Protein AF-A0A1F6KVS3-F1 (afdb_monomer_lite)

Sequence (146 aa):
MSRTKFYGKIRRLAFQKLPSGKRDKINLLPFFILDKHISNVYTLGMNTAVIITKTEPQVKVRAQRVAKDLGLSLSSLINAWLRQLIKTKTVIFSAADEEPTQYLLDALRESGEDIKAGRVVSFDTADDTISYIDEIIEGEQNAKKN

pLDDT: mean 79.64, std 16.7, range [45.78, 97.38]

Structure (mmCIF, N/CA/C/O backbone):
data_AF-A0A1F6KVS3-F1
#
_entry.id   AF-A0A1F6KVS3-F1
#
loop_
_atom_site.group_PDB
_atom_site.id
_atom_site.type_symbol
_atom_site.label_atom_id
_atom_site.label_alt_id
_atom_site.label_comp_id
_atom_site.label_asym_id
_atom_site.label_entity_id
_atom_site.label_seq_id
_atom_site.pdbx_PDB_ins_code
_atom_site.Cartn_x
_atom_site.Cartn_y
_atom_site.Cartn_z
_atom_site.occupancy
_atom_site.B_iso_or_equiv
_atom_site.auth_seq_id
_atom_site.auth_comp_id
_atom_site.auth_asym_id
_atom_site.auth_atom_id
_atom_site.pdbx_PDB_model_num
ATOM 1 N N . MET A 1 1 ? 25.858 1.173 -21.198 1.00 47.91 1 MET A N 1
ATOM 2 C CA . MET A 1 1 ? 26.286 2.249 -22.125 1.00 47.91 1 MET A CA 1
ATOM 3 C C . MET A 1 1 ? 25.599 3.540 -21.686 1.00 47.91 1 MET A C 1
ATOM 5 O O . MET A 1 1 ? 24.379 3.553 -21.647 1.00 47.91 1 MET A O 1
ATOM 9 N N . SER A 1 2 ? 26.342 4.568 -21.252 1.00 45.78 2 SER A N 1
ATOM 10 C CA . SER A 1 2 ? 25.746 5.845 -20.802 1.00 45.78 2 SER A CA 1
ATOM 11 C C . SER A 1 2 ? 24.919 6.491 -21.925 1.00 45.78 2 SER A C 1
ATOM 13 O O . SER A 1 2 ? 25.311 6.398 -23.091 1.00 45.78 2 SER A O 1
ATOM 15 N N . ARG A 1 3 ? 23.796 7.143 -21.586 1.00 47.53 3 ARG A N 1
ATOM 16 C CA . ARG A 1 3 ? 22.875 7.791 -22.543 1.00 47.53 3 ARG A CA 1
ATOM 17 C C . ARG A 1 3 ? 23.603 8.777 -23.465 1.00 47.53 3 ARG A C 1
ATOM 19 O O . ARG A 1 3 ? 23.354 8.781 -24.665 1.00 47.53 3 ARG A O 1
ATOM 26 N N . THR A 1 4 ? 24.613 9.480 -22.956 1.00 56.28 4 THR A N 1
ATOM 27 C CA . THR A 1 4 ? 25.492 10.378 -23.727 1.00 56.28 4 THR A CA 1
ATOM 28 C C . THR A 1 4 ? 26.253 9.648 -24.842 1.00 56.28 4 THR A C 1
ATOM 30 O O . THR A 1 4 ? 26.408 10.164 -25.947 1.00 56.28 4 THR A O 1
ATOM 33 N N . LYS A 1 5 ? 26.681 8.401 -24.593 1.00 54.22 5 LYS A N 1
ATOM 34 C CA . LYS A 1 5 ? 27.367 7.565 -25.595 1.00 54.22 5 LYS A CA 1
ATOM 35 C C . LYS A 1 5 ? 26.405 7.051 -26.673 1.00 54.22 5 LYS A C 1
ATOM 37 O O . LYS A 1 5 ? 26.832 6.832 -27.804 1.00 54.22 5 LYS A O 1
ATOM 42 N N . PHE A 1 6 ? 25.123 6.863 -26.345 1.00 61.16 6 PHE A N 1
ATOM 43 C CA . PHE A 1 6 ? 24.094 6.441 -27.302 1.00 61.16 6 PHE A CA 1
ATOM 44 C C . PHE A 1 6 ? 23.741 7.565 -28.283 1.00 61.16 6 PHE A C 1
ATOM 46 O O . PHE A 1 6 ? 23.834 7.363 -29.493 1.00 61.16 6 PHE A O 1
ATOM 53 N N . TYR A 1 7 ? 23.458 8.770 -27.778 1.00 60.16 7 TYR A N 1
ATOM 54 C CA . TYR A 1 7 ? 23.178 9.938 -28.622 1.00 60.16 7 TYR A CA 1
ATOM 55 C C . TYR A 1 7 ? 24.370 10.313 -29.512 1.00 60.16 7 TYR A C 1
ATOM 57 O O . TYR A 1 7 ? 24.194 10.577 -30.702 1.00 60.16 7 TYR A O 1
ATOM 65 N N . GLY A 1 8 ? 25.600 10.209 -28.992 1.00 63.25 8 GLY A N 1
ATOM 66 C CA . GLY A 1 8 ? 26.811 10.374 -29.800 1.00 63.25 8 GLY A CA 1
ATOM 67 C C . GLY A 1 8 ? 26.914 9.375 -30.961 1.00 63.25 8 GLY A C 1
ATOM 68 O O . GLY A 1 8 ? 27.320 9.750 -32.062 1.00 63.25 8 GLY A O 1
ATOM 69 N N . LYS A 1 9 ? 26.499 8.115 -30.756 1.00 70.31 9 LYS A N 1
ATOM 70 C CA . LYS A 1 9 ? 26.524 7.070 -31.795 1.00 70.31 9 LYS A CA 1
ATOM 71 C C . LYS A 1 9 ? 25.482 7.324 -32.889 1.00 70.31 9 LYS A C 1
ATOM 73 O O . LYS A 1 9 ? 25.822 7.244 -34.066 1.00 70.31 9 LYS A O 1
ATOM 78 N N . ILE A 1 10 ? 24.252 7.681 -32.516 1.00 66.38 10 ILE A N 1
ATOM 79 C CA . ILE A 1 10 ? 23.180 8.003 -33.474 1.00 66.38 10 ILE A CA 1
ATOM 80 C C . ILE A 1 10 ? 23.536 9.241 -34.304 1.00 66.38 10 ILE A C 1
ATOM 82 O O . ILE A 1 10 ? 23.405 9.220 -35.526 1.00 66.38 10 ILE A O 1
ATOM 86 N N . ARG A 1 11 ? 24.084 10.284 -33.671 1.00 62.06 11 ARG A N 1
ATOM 87 C CA . ARG A 1 11 ? 24.547 11.497 -34.360 1.00 62.06 11 ARG A CA 1
ATOM 88 C C . ARG A 1 11 ? 25.658 11.207 -35.371 1.00 62.06 11 ARG A C 1
ATOM 90 O O . ARG A 1 11 ? 25.629 11.746 -36.474 1.00 62.06 11 ARG A O 1
ATOM 97 N N . ARG A 1 12 ? 26.616 10.336 -35.030 1.00 65.94 12 ARG A N 1
ATOM 98 C CA . ARG A 1 12 ? 27.704 9.933 -35.941 1.00 65.94 12 ARG A CA 1
ATOM 99 C C . ARG A 1 12 ? 27.168 9.200 -37.174 1.00 65.94 12 ARG A C 1
ATOM 101 O O . ARG A 1 12 ? 27.609 9.478 -38.283 1.00 65.94 12 ARG A O 1
ATOM 108 N N . LEU A 1 13 ? 26.183 8.324 -36.978 1.00 73.38 13 LEU A N 1
ATOM 109 C CA . LEU A 1 13 ? 25.518 7.591 -38.058 1.00 73.38 13 LEU A CA 1
ATOM 110 C C . LEU A 1 13 ? 24.669 8.511 -38.948 1.00 73.38 13 LEU A C 1
ATOM 112 O O . LEU A 1 13 ? 24.686 8.365 -40.168 1.00 73.38 13 LEU A O 1
ATOM 116 N N . ALA A 1 14 ? 23.969 9.483 -38.359 1.00 67.19 14 ALA A N 1
ATOM 117 C CA . ALA A 1 14 ? 23.207 10.484 -39.104 1.00 67.19 14 ALA A CA 1
ATOM 118 C C . ALA A 1 14 ? 24.125 11.404 -39.930 1.00 67.19 14 ALA A C 1
ATOM 120 O O . ALA A 1 14 ? 23.820 11.697 -41.084 1.00 67.19 14 ALA A O 1
ATOM 121 N N . PHE A 1 15 ? 25.285 11.789 -39.381 1.00 66.50 15 PHE A N 1
ATOM 122 C CA . PHE A 1 15 ? 26.287 12.587 -40.094 1.00 66.50 15 PHE A CA 1
ATOM 123 C C . PHE A 1 15 ? 26.914 11.831 -41.276 1.00 66.50 15 PHE A C 1
ATOM 125 O O . PHE A 1 15 ? 27.168 12.407 -42.330 1.00 66.50 15 PHE A O 1
ATOM 132 N N . GLN A 1 16 ? 27.118 10.520 -41.124 1.00 69.81 16 GLN A N 1
ATOM 133 C CA . GLN A 1 16 ? 27.699 9.662 -42.158 1.00 69.81 16 GLN A CA 1
ATOM 134 C C . GLN A 1 16 ? 26.746 9.393 -43.336 1.00 69.81 16 GLN A C 1
ATOM 136 O O . GLN A 1 16 ? 27.212 9.129 -44.440 1.00 69.81 16 GLN A O 1
ATOM 141 N N . LYS A 1 17 ? 25.426 9.485 -43.120 1.00 71.19 17 LYS A N 1
ATOM 142 C CA . LYS A 1 17 ? 24.398 9.320 -44.164 1.00 71.19 17 LYS A CA 1
ATOM 143 C C . LYS A 1 17 ? 24.124 10.586 -44.991 1.00 71.19 17 LYS A C 1
ATOM 145 O O . LYS A 1 17 ? 23.307 10.534 -45.906 1.00 71.19 17 LYS A O 1
ATOM 150 N N . LEU A 1 18 ? 24.768 11.717 -44.692 1.00 65.69 18 LEU A N 1
ATOM 151 C CA . LEU A 1 18 ? 24.593 12.959 -45.453 1.00 65.69 18 LEU A CA 1
ATOM 152 C C . LEU A 1 18 ? 25.449 12.960 -46.737 1.00 65.69 18 LEU A C 1
ATOM 154 O O . LEU A 1 18 ? 26.609 12.545 -46.696 1.00 65.69 18 LEU A O 1
ATOM 158 N N . PRO A 1 19 ? 24.914 13.456 -47.872 1.00 64.94 19 PRO A N 1
ATOM 159 C CA . PRO A 1 19 ? 25.641 13.515 -49.137 1.00 64.94 19 PRO A CA 1
ATOM 160 C C . PRO A 1 19 ? 26.884 14.408 -49.035 1.00 64.94 19 PRO A C 1
ATOM 162 O O . PRO A 1 19 ? 26.881 15.438 -48.353 1.00 64.94 19 PRO A O 1
ATOM 165 N N . SER A 1 20 ? 27.944 14.011 -49.743 1.00 59.12 20 SER A N 1
ATOM 166 C CA . SER A 1 20 ? 29.331 14.455 -49.556 1.00 59.12 20 SER A CA 1
ATOM 167 C C . SER A 1 20 ? 29.497 15.970 -49.466 1.00 59.12 20 SER A C 1
ATOM 169 O O . SER A 1 20 ? 30.169 16.426 -48.551 1.00 59.12 20 SER A O 1
ATOM 171 N N . GLY A 1 21 ? 28.841 16.722 -50.359 1.00 62.31 21 GLY A N 1
ATOM 172 C CA . GLY A 1 21 ? 28.974 18.181 -50.491 1.00 62.31 21 GLY A CA 1
ATOM 173 C C . GLY A 1 21 ? 28.147 19.026 -49.513 1.00 62.31 21 GLY A C 1
ATOM 174 O O . GLY A 1 21 ? 28.185 20.253 -49.584 1.00 62.31 21 GLY A O 1
ATOM 175 N N . LYS A 1 22 ? 27.375 18.400 -48.612 1.00 60.12 22 LYS A N 1
ATOM 176 C CA . LYS A 1 22 ? 26.676 19.089 -47.510 1.00 60.12 22 LYS A CA 1
ATOM 177 C C . LYS A 1 22 ? 27.369 18.905 -46.158 1.00 60.12 22 LYS A C 1
ATOM 179 O O . LYS A 1 22 ? 27.020 19.615 -45.223 1.00 60.12 22 LYS A O 1
ATOM 184 N N . ARG A 1 23 ? 28.343 17.995 -46.035 1.00 56.59 23 ARG A N 1
ATOM 185 C CA . ARG A 1 23 ? 29.025 17.698 -44.758 1.00 56.59 23 ARG A CA 1
ATOM 186 C C . ARG A 1 23 ? 29.870 18.870 -44.253 1.00 56.59 23 ARG A C 1
ATOM 188 O O . ARG A 1 23 ? 29.971 19.070 -43.048 1.00 56.59 23 ARG A O 1
ATOM 195 N N . ASP A 1 24 ? 30.386 19.670 -45.177 1.00 59.03 24 ASP A N 1
ATOM 196 C CA . ASP A 1 24 ? 31.378 20.719 -44.915 1.00 59.03 24 ASP A CA 1
ATOM 197 C C . ASP A 1 24 ? 30.718 22.075 -44.599 1.00 59.03 24 ASP A C 1
ATOM 199 O O . ASP A 1 24 ? 31.353 22.980 -44.068 1.00 59.03 24 ASP A O 1
ATOM 203 N N . LYS A 1 25 ? 29.419 22.214 -44.910 1.00 57.34 25 LYS A N 1
ATOM 204 C CA . LYS A 1 25 ? 28.637 23.456 -44.762 1.00 57.34 25 LYS A CA 1
ATOM 205 C C . LYS A 1 25 ? 27.712 23.463 -43.541 1.00 57.34 25 LYS A C 1
ATOM 207 O O . LYS A 1 25 ? 27.017 24.449 -43.304 1.00 57.34 25 LYS A O 1
ATOM 212 N N . ILE A 1 26 ? 27.662 22.373 -42.773 1.00 61.34 26 ILE A N 1
ATOM 213 C CA . ILE A 1 26 ? 26.790 22.259 -41.597 1.00 61.34 26 ILE A CA 1
ATOM 214 C C . ILE A 1 26 ? 27.578 22.676 -40.358 1.00 61.34 26 ILE A C 1
ATOM 216 O O . ILE A 1 26 ? 28.413 21.931 -39.848 1.00 61.34 26 ILE A O 1
ATOM 220 N N . ASN A 1 27 ? 27.272 23.865 -39.841 1.00 58.44 27 ASN A N 1
ATOM 221 C CA . ASN A 1 27 ? 27.783 24.310 -38.552 1.00 58.44 27 ASN A CA 1
ATOM 222 C C . ASN A 1 27 ? 27.131 23.446 -37.451 1.00 58.44 27 ASN A C 1
ATOM 224 O O . ASN A 1 27 ? 25.950 23.591 -37.148 1.00 58.44 27 ASN A O 1
ATOM 228 N N . LEU A 1 28 ? 27.880 22.491 -36.887 1.00 57.09 28 LEU A N 1
ATOM 229 C CA . LEU A 1 28 ? 27.396 21.536 -35.869 1.00 57.09 28 LEU A CA 1
ATOM 230 C C . LEU A 1 28 ? 27.269 22.155 -34.463 1.00 57.09 28 LEU A C 1
ATOM 232 O O . LEU A 1 28 ? 26.693 21.540 -33.563 1.00 57.09 28 LEU A O 1
ATOM 236 N N . LEU A 1 29 ? 27.817 23.358 -34.276 1.00 51.47 29 LEU A N 1
ATOM 237 C CA . LEU A 1 29 ? 27.810 24.128 -33.030 1.00 51.47 29 LEU A CA 1
ATOM 238 C C . LEU A 1 29 ? 26.400 24.451 -32.503 1.00 51.47 29 LEU A C 1
ATOM 240 O O . LEU A 1 29 ? 26.147 24.137 -31.341 1.00 51.47 29 LEU A O 1
ATOM 244 N N . PRO A 1 30 ? 25.451 24.990 -33.299 1.00 54.97 30 PRO A N 1
ATOM 245 C CA . PRO A 1 30 ? 24.087 25.240 -32.828 1.00 54.97 30 PRO A CA 1
ATOM 246 C C . PRO A 1 30 ? 23.393 23.974 -32.320 1.00 54.97 30 PRO A C 1
ATOM 248 O O . PRO A 1 30 ? 22.730 24.024 -31.292 1.00 54.97 30 PRO A O 1
ATOM 251 N N . PHE A 1 31 ? 23.610 22.818 -32.957 1.00 53.38 31 PHE A N 1
ATOM 252 C CA . PHE A 1 31 ? 23.030 21.547 -32.505 1.00 53.38 31 PHE A CA 1
ATOM 253 C C . PHE A 1 31 ? 23.620 21.084 -31.162 1.00 53.38 31 PHE A C 1
ATOM 255 O O . PHE A 1 31 ? 22.913 20.530 -30.327 1.00 53.38 31 PHE A O 1
ATOM 262 N N . PHE A 1 32 ? 24.912 21.339 -30.933 1.00 54.50 32 PHE A N 1
ATOM 263 C CA . PHE A 1 32 ? 25.594 21.031 -29.674 1.00 54.50 32 PHE A CA 1
ATOM 264 C C . PHE A 1 32 ? 25.153 21.953 -28.527 1.00 54.50 32 PHE A C 1
ATOM 266 O O . PHE A 1 32 ? 24.978 21.498 -27.399 1.00 54.50 32 PHE A O 1
ATOM 273 N N . ILE A 1 33 ? 24.947 23.239 -28.821 1.00 56.31 33 ILE A N 1
ATOM 274 C CA . ILE A 1 33 ? 24.473 24.237 -27.855 1.00 56.31 33 ILE A CA 1
ATOM 275 C C . ILE A 1 33 ? 23.018 23.949 -27.468 1.00 56.31 33 ILE A C 1
ATOM 277 O O . ILE A 1 33 ? 22.695 23.979 -26.281 1.00 56.31 33 ILE A O 1
ATOM 281 N N . LEU A 1 34 ? 22.166 23.594 -28.438 1.00 55.66 34 LEU A N 1
ATOM 282 C CA . LEU A 1 34 ? 20.768 23.242 -28.185 1.00 55.66 34 LEU A CA 1
ATOM 283 C C . LEU A 1 34 ? 20.649 21.972 -27.330 1.00 55.66 34 LEU A C 1
ATOM 285 O O . LEU A 1 34 ? 19.927 21.977 -26.340 1.00 55.66 34 LEU A O 1
ATOM 289 N N . ASP A 1 35 ? 21.408 20.917 -27.648 1.00 56.50 35 ASP A N 1
ATOM 290 C CA . ASP A 1 35 ? 21.417 19.656 -26.886 1.00 56.50 35 ASP A CA 1
ATOM 291 C C . ASP A 1 35 ? 21.875 19.873 -25.432 1.00 56.50 35 ASP A C 1
ATOM 293 O O . ASP A 1 35 ? 21.277 19.353 -24.486 1.00 56.50 35 ASP A O 1
ATOM 297 N N . LYS A 1 36 ? 22.889 20.727 -25.233 1.00 59.19 36 LYS A N 1
ATOM 298 C CA . LYS A 1 36 ? 23.397 21.072 -23.902 1.00 59.19 36 LYS A CA 1
ATOM 299 C C . LYS A 1 36 ? 22.400 21.920 -23.110 1.00 59.19 36 LYS A C 1
ATOM 301 O O . LYS A 1 36 ? 22.180 21.623 -21.941 1.00 59.19 36 LYS A O 1
ATOM 306 N N . HIS A 1 37 ? 21.775 22.928 -23.723 1.00 57.75 37 HIS A N 1
ATOM 307 C CA . HIS A 1 37 ? 20.755 23.752 -23.065 1.00 57.75 37 HIS A CA 1
ATOM 308 C C . HIS A 1 37 ? 19.511 22.948 -22.699 1.00 57.75 37 HIS A C 1
ATOM 310 O O . HIS A 1 37 ? 19.036 23.061 -21.572 1.00 57.75 37 HIS A O 1
ATOM 316 N N . ILE A 1 38 ? 19.025 22.095 -23.604 1.00 60.94 38 ILE A N 1
ATOM 317 C CA . ILE A 1 38 ? 17.904 21.195 -23.325 1.00 60.94 38 ILE A CA 1
ATOM 318 C C . ILE A 1 38 ? 18.283 20.274 -22.160 1.00 60.94 38 ILE A C 1
ATOM 320 O O . ILE A 1 38 ? 17.586 20.249 -21.154 1.00 60.94 38 ILE A O 1
ATOM 324 N N . SER A 1 39 ? 19.431 19.592 -22.200 1.00 59.22 39 SER A N 1
ATOM 325 C CA . SER A 1 39 ? 19.831 18.734 -21.078 1.00 59.22 39 SER A CA 1
ATOM 326 C C . SER A 1 39 ? 19.919 19.505 -19.756 1.00 59.22 39 SER A C 1
ATOM 328 O O . SER A 1 39 ? 19.459 18.989 -18.742 1.00 59.22 39 SER A O 1
ATOM 330 N N . ASN A 1 40 ? 20.472 20.722 -19.750 1.00 58.81 40 ASN A N 1
ATOM 331 C CA . ASN A 1 40 ? 20.669 21.516 -18.533 1.00 58.81 40 ASN A CA 1
ATOM 332 C C . ASN A 1 40 ? 19.339 21.996 -17.928 1.00 58.81 40 ASN A C 1
ATOM 334 O O . ASN A 1 40 ? 19.135 21.873 -16.726 1.00 58.81 40 ASN A O 1
ATOM 338 N N . VAL A 1 41 ? 18.406 22.478 -18.757 1.00 60.06 41 VAL A N 1
ATOM 339 C CA . VAL A 1 41 ? 17.077 22.933 -18.309 1.00 60.06 41 VAL A CA 1
ATOM 340 C C . VAL A 1 41 ? 16.272 21.775 -17.713 1.00 60.06 41 VAL A C 1
ATOM 342 O O . VAL A 1 41 ? 15.667 21.923 -16.655 1.00 60.06 41 VAL A O 1
ATOM 345 N N . TYR A 1 42 ? 16.323 20.595 -18.336 1.00 56.75 42 TYR A N 1
ATOM 346 C CA . TYR A 1 42 ? 15.593 19.420 -17.852 1.00 56.75 42 TYR A CA 1
ATOM 347 C C . TYR A 1 42 ? 16.242 18.740 -16.633 1.00 56.75 42 TYR A C 1
ATOM 349 O O . TYR A 1 42 ? 15.552 18.028 -15.909 1.00 56.75 42 TYR A O 1
ATOM 357 N N . THR A 1 43 ? 17.545 18.932 -16.384 1.00 52.19 43 THR A N 1
ATOM 358 C CA . THR A 1 43 ? 18.247 18.290 -15.250 1.00 52.19 43 THR A CA 1
ATOM 359 C C . THR A 1 43 ? 18.449 19.191 -14.035 1.00 52.19 43 THR A C 1
ATOM 361 O O . THR A 1 43 ? 18.535 18.666 -12.931 1.00 52.19 43 THR A O 1
ATOM 364 N N . LEU A 1 44 ? 18.482 20.518 -14.192 1.00 56.88 44 LEU A N 1
ATOM 365 C CA . LEU A 1 44 ? 18.672 21.446 -13.068 1.00 56.88 44 LEU A CA 1
ATOM 366 C C . LEU A 1 44 ? 17.357 21.907 -12.414 1.00 56.88 44 LEU A C 1
ATOM 368 O O . LEU A 1 44 ? 17.380 22.333 -11.265 1.00 56.88 44 LEU A O 1
ATOM 372 N N . GLY A 1 45 ? 16.214 21.814 -13.107 1.00 54.94 45 GLY A N 1
ATOM 373 C CA . GLY A 1 45 ? 14.911 22.274 -12.594 1.00 54.94 45 GLY A CA 1
ATOM 374 C C . GLY A 1 45 ? 14.055 21.214 -11.887 1.00 54.94 45 GLY A C 1
ATOM 375 O O . GLY A 1 45 ? 13.023 21.548 -11.311 1.00 54.94 45 GLY A O 1
ATOM 376 N N . MET A 1 46 ? 14.445 19.937 -11.926 1.00 55.34 46 MET A N 1
ATOM 377 C CA . MET A 1 46 ? 13.649 18.825 -11.397 1.00 55.34 46 MET A CA 1
ATOM 378 C C . MET A 1 46 ? 14.390 18.117 -10.258 1.00 55.34 46 MET A C 1
ATOM 380 O O . MET A 1 46 ? 15.364 17.405 -10.494 1.00 55.34 46 MET A O 1
ATOM 384 N N . ASN A 1 47 ? 13.900 18.265 -9.021 1.00 71.69 47 ASN A N 1
ATOM 385 C CA . ASN A 1 47 ? 14.370 17.481 -7.873 1.00 71.69 47 ASN A CA 1
ATOM 386 C C . ASN A 1 47 ? 13.855 16.037 -7.987 1.00 71.69 47 ASN A C 1
ATOM 388 O O . ASN A 1 47 ? 12.855 15.654 -7.378 1.00 71.69 47 ASN A O 1
ATOM 392 N N . THR A 1 48 ? 14.496 15.254 -8.852 1.00 75.50 48 THR A N 1
ATOM 393 C CA . THR A 1 48 ? 14.127 13.865 -9.125 1.00 75.50 48 THR A CA 1
ATOM 394 C C . THR A 1 48 ? 15.255 12.914 -8.787 1.00 75.50 48 THR A C 1
ATOM 396 O O . THR A 1 48 ? 16.386 13.094 -9.232 1.00 75.50 48 THR A O 1
ATOM 399 N N . ALA A 1 49 ? 14.914 11.850 -8.067 1.00 83.50 49 ALA A N 1
ATOM 400 C CA . ALA A 1 49 ? 15.780 10.702 -7.849 1.00 83.50 49 ALA A CA 1
ATOM 401 C C . ALA A 1 49 ? 15.373 9.548 -8.779 1.00 83.50 49 ALA A C 1
ATOM 403 O O . ALA A 1 49 ? 14.201 9.394 -9.127 1.00 83.50 49 ALA A O 1
ATOM 404 N N . VAL A 1 50 ? 16.345 8.727 -9.184 1.00 87.50 50 VAL A N 1
ATOM 405 C CA . VAL A 1 50 ? 16.116 7.556 -10.044 1.00 87.50 50 VAL A CA 1
ATOM 406 C C . VAL A 1 50 ? 16.200 6.284 -9.208 1.00 87.50 50 VAL A C 1
ATOM 408 O O . VAL A 1 50 ? 17.209 6.040 -8.553 1.00 87.50 50 VAL A O 1
ATOM 411 N N . ILE A 1 51 ? 15.167 5.443 -9.291 1.00 89.75 51 ILE A N 1
ATOM 412 C CA . ILE A 1 51 ? 15.133 4.118 -8.661 1.00 89.75 51 ILE A CA 1
ATOM 413 C C . ILE A 1 51 ? 15.378 3.055 -9.737 1.00 89.75 51 ILE A C 1
ATOM 415 O O . ILE A 1 51 ? 14.649 2.981 -10.728 1.00 89.75 51 ILE A O 1
ATOM 419 N N . ILE A 1 52 ? 16.416 2.235 -9.547 1.00 91.50 52 ILE A N 1
ATOM 420 C CA . ILE A 1 52 ? 16.743 1.097 -10.414 1.00 91.50 52 ILE A CA 1
ATOM 421 C C . ILE A 1 52 ? 16.612 -0.180 -9.592 1.00 91.50 52 ILE A C 1
ATOM 423 O O . ILE A 1 52 ? 17.423 -0.435 -8.707 1.00 91.50 52 ILE A O 1
ATOM 427 N N . THR A 1 53 ? 15.632 -1.009 -9.940 1.00 91.56 53 THR A N 1
ATOM 428 C CA . THR A 1 53 ? 15.379 -2.282 -9.256 1.00 91.56 53 THR A CA 1
ATOM 429 C C . THR A 1 53 ? 15.552 -3.438 -10.231 1.00 91.56 53 THR A C 1
ATOM 431 O O . THR A 1 53 ? 15.000 -3.423 -11.335 1.00 91.56 53 THR A O 1
ATOM 434 N N . LYS A 1 54 ? 16.331 -4.447 -9.831 1.00 94.62 54 LYS A N 1
ATOM 435 C CA . LYS A 1 54 ? 16.436 -5.716 -10.557 1.00 94.62 54 LYS A CA 1
ATOM 436 C C . LYS A 1 54 ? 15.275 -6.619 -10.143 1.00 94.62 54 LYS A C 1
AT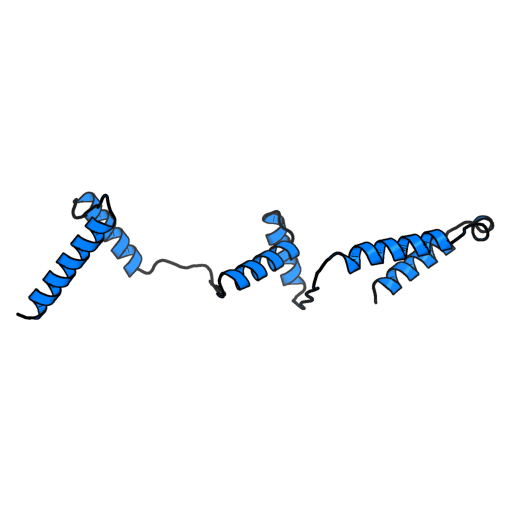OM 438 O O . LYS A 1 54 ? 14.966 -6.723 -8.965 1.00 94.62 54 LYS A O 1
ATOM 443 N N . THR A 1 55 ? 14.639 -7.253 -11.117 1.00 93.38 55 THR A N 1
ATOM 444 C CA . THR A 1 55 ? 13.550 -8.215 -10.918 1.00 93.38 55 THR A CA 1
ATOM 445 C C . THR A 1 55 ? 13.545 -9.190 -12.091 1.00 93.38 55 THR A C 1
ATOM 447 O O . THR A 1 55 ? 14.238 -8.969 -13.092 1.00 93.38 55 THR A O 1
ATOM 450 N N . GLU A 1 56 ? 12.768 -10.257 -11.986 1.00 97.38 56 GLU A N 1
ATOM 451 C CA . GLU A 1 56 ? 12.603 -11.212 -13.070 1.00 97.38 56 GLU A CA 1
ATOM 452 C C . GLU A 1 56 ? 11.899 -10.571 -14.280 1.00 97.38 56 GLU A C 1
ATOM 454 O O . GLU A 1 56 ? 10.925 -9.823 -14.117 1.00 97.38 56 GLU A O 1
ATOM 459 N N . PRO A 1 57 ? 12.327 -10.877 -15.520 1.00 96.00 57 PRO A N 1
ATOM 460 C CA . PRO A 1 57 ? 11.707 -10.315 -16.720 1.00 96.00 57 PRO A CA 1
ATOM 461 C C . PRO A 1 57 ? 10.202 -10.593 -16.808 1.00 96.00 57 PRO A C 1
ATOM 463 O O . PRO A 1 57 ? 9.430 -9.710 -17.180 1.00 96.00 57 PRO A O 1
ATOM 466 N N . GLN A 1 58 ? 9.782 -11.801 -16.423 1.00 95.94 58 GLN A N 1
ATOM 467 C CA . GLN A 1 58 ? 8.381 -12.225 -16.459 1.00 95.94 58 GLN A CA 1
ATOM 468 C C . GLN A 1 58 ? 7.524 -11.429 -15.468 1.00 95.94 58 GLN A C 1
ATOM 470 O O . GLN A 1 58 ? 6.449 -10.953 -15.834 1.00 95.94 58 GLN A O 1
ATOM 475 N N . VAL A 1 59 ? 8.023 -11.212 -14.247 1.00 95.56 59 VAL A N 1
ATOM 476 C CA . VAL A 1 59 ? 7.347 -10.407 -13.217 1.00 95.56 59 VAL A CA 1
ATOM 477 C C . VAL A 1 59 ? 7.146 -8.976 -13.704 1.00 95.56 59 VAL A C 1
ATOM 479 O O . VAL A 1 59 ? 6.037 -8.449 -13.633 1.00 95.56 59 VAL A O 1
ATOM 482 N N . LYS A 1 60 ? 8.183 -8.366 -14.293 1.00 94.75 60 LYS A N 1
ATOM 483 C CA . LYS A 1 60 ? 8.090 -7.012 -14.852 1.00 94.75 60 LYS A CA 1
ATOM 484 C C . LYS A 1 60 ? 7.013 -6.908 -15.931 1.00 94.75 60 LYS A C 1
ATOM 486 O O . LYS A 1 60 ? 6.206 -5.983 -15.891 1.00 94.75 60 LYS A O 1
ATOM 491 N N . VAL A 1 61 ? 6.996 -7.837 -16.888 1.00 96.44 61 VAL A N 1
ATOM 492 C CA . VAL A 1 61 ? 6.021 -7.824 -17.991 1.00 96.44 61 VAL A CA 1
ATOM 493 C C . VAL A 1 61 ? 4.596 -7.977 -17.459 1.00 96.44 61 VAL A C 1
ATOM 495 O O . VAL A 1 61 ? 3.704 -7.241 -17.881 1.00 96.44 61 VAL A O 1
ATOM 498 N N . ARG A 1 62 ? 4.379 -8.887 -16.501 1.00 96.00 62 ARG A N 1
ATOM 499 C CA . ARG A 1 62 ? 3.066 -9.085 -15.871 1.00 96.00 62 ARG A CA 1
ATOM 500 C C . ARG A 1 62 ? 2.616 -7.843 -15.104 1.00 96.00 62 ARG A C 1
ATOM 502 O O . ARG A 1 62 ? 1.517 -7.359 -15.347 1.00 96.00 62 ARG A O 1
ATOM 509 N N . ALA A 1 63 ? 3.481 -7.271 -14.269 1.00 94.12 63 ALA A N 1
ATOM 510 C CA . ALA A 1 63 ? 3.182 -6.046 -13.528 1.00 94.12 63 ALA A CA 1
ATOM 511 C C . ALA A 1 63 ? 2.871 -4.857 -14.456 1.00 94.12 63 ALA A C 1
ATOM 513 O O . ALA A 1 63 ? 1.970 -4.071 -14.178 1.00 94.12 63 ALA A O 1
ATOM 514 N N . GLN A 1 64 ? 3.577 -4.732 -15.586 1.00 95.62 64 GLN A N 1
ATOM 515 C CA . GLN A 1 64 ? 3.280 -3.709 -16.592 1.00 95.62 64 GLN A CA 1
ATOM 516 C C . GLN A 1 64 ? 1.910 -3.899 -17.245 1.00 95.62 64 GLN A C 1
ATOM 518 O O . GLN A 1 64 ? 1.243 -2.903 -17.516 1.00 95.62 64 GLN A O 1
ATOM 523 N N . ARG A 1 65 ? 1.497 -5.146 -17.503 1.00 96.31 65 ARG A N 1
ATOM 524 C CA . ARG A 1 65 ? 0.168 -5.442 -18.051 1.00 96.31 65 ARG A CA 1
ATOM 525 C C . ARG A 1 65 ? -0.923 -5.038 -17.064 1.00 96.31 65 ARG A C 1
ATOM 527 O O . ARG A 1 65 ? -1.757 -4.227 -17.429 1.00 96.31 65 ARG A O 1
ATOM 534 N N . VAL A 1 66 ? -0.822 -5.483 -15.810 1.00 95.00 66 VAL A N 1
ATOM 535 C CA . VAL A 1 66 ? -1.780 -5.121 -14.751 1.00 95.00 66 VAL A CA 1
ATOM 536 C C . VAL A 1 66 ? -1.884 -3.604 -14.593 1.00 95.00 66 VAL A C 1
ATOM 538 O O . VAL A 1 66 ? -2.980 -3.059 -14.586 1.00 95.00 66 VAL A O 1
ATOM 541 N N . ALA A 1 67 ? -0.753 -2.892 -14.533 1.00 93.75 67 ALA A N 1
ATOM 542 C CA . ALA A 1 67 ? -0.775 -1.432 -14.451 1.00 93.75 67 ALA A CA 1
ATOM 543 C C . ALA A 1 67 ? -1.488 -0.796 -15.659 1.00 93.75 67 ALA A C 1
ATOM 545 O O . ALA A 1 67 ? -2.277 0.130 -15.482 1.00 93.75 67 ALA A O 1
ATOM 546 N N . LYS A 1 68 ? -1.250 -1.314 -16.872 1.00 95.50 68 LYS A N 1
ATOM 547 C CA . LYS A 1 68 ? -1.882 -0.823 -18.103 1.00 95.50 68 LYS A CA 1
ATOM 548 C C . LYS A 1 68 ? -3.388 -1.075 -18.122 1.00 95.50 68 LYS A C 1
ATOM 550 O O . LYS A 1 68 ? -4.121 -0.191 -18.554 1.00 95.50 68 LYS A O 1
ATOM 555 N N . ASP A 1 69 ? -3.832 -2.232 -17.645 1.00 95.00 69 A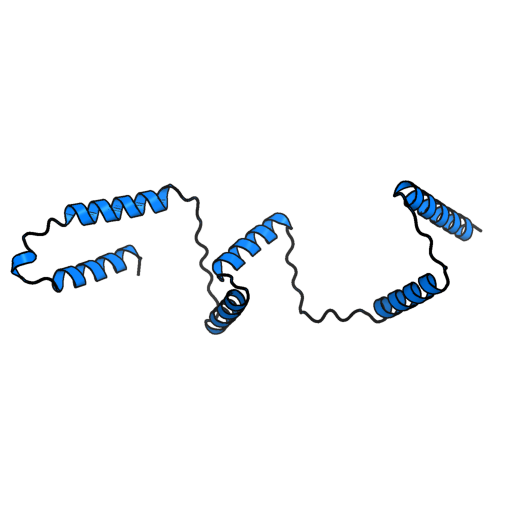SP A N 1
ATOM 556 C CA . ASP A 1 69 ? -5.255 -2.574 -17.546 1.00 95.00 69 ASP A CA 1
ATOM 557 C C . ASP A 1 69 ? -5.977 -1.627 -16.568 1.00 95.00 69 ASP A C 1
ATOM 559 O O . ASP A 1 69 ? -7.126 -1.259 -16.790 1.00 95.00 69 ASP A O 1
ATOM 563 N N . LEU A 1 70 ? -5.260 -1.131 -15.551 1.00 92.88 70 LEU A N 1
ATOM 564 C CA . LEU A 1 70 ? -5.712 -0.080 -14.630 1.00 92.88 70 LEU A CA 1
ATOM 565 C C . LEU A 1 70 ? -5.552 1.353 -15.183 1.00 92.88 70 LEU A C 1
ATOM 567 O O . LEU A 1 70 ? -5.802 2.319 -14.466 1.00 92.88 70 LEU A O 1
ATOM 571 N N . GLY A 1 71 ? -5.095 1.525 -16.428 1.00 94.88 71 GLY A N 1
ATOM 572 C CA . GLY A 1 71 ? -4.870 2.839 -17.043 1.00 94.88 71 GLY A CA 1
ATOM 573 C C . GLY A 1 71 ? -3.653 3.602 -16.502 1.00 94.88 71 GLY A C 1
ATOM 574 O O . GLY A 1 71 ? -3.525 4.807 -16.722 1.00 94.88 71 GLY A O 1
ATOM 575 N N . LEU A 1 72 ? -2.740 2.925 -15.800 1.00 94.62 72 LEU A N 1
ATOM 576 C CA . LEU A 1 72 ? -1.581 3.522 -15.137 1.00 94.62 72 LEU A CA 1
ATOM 577 C C . LEU A 1 72 ? -0.256 3.026 -15.729 1.00 94.62 72 LEU A C 1
ATOM 579 O O . LEU A 1 72 ? -0.124 1.918 -16.246 1.00 94.62 72 LEU A O 1
ATOM 583 N N . SER A 1 73 ? 0.789 3.846 -15.605 1.00 95.38 73 SER A N 1
ATOM 584 C CA . SER A 1 73 ? 2.154 3.375 -15.853 1.00 95.38 73 SER A CA 1
ATOM 585 C C . SER A 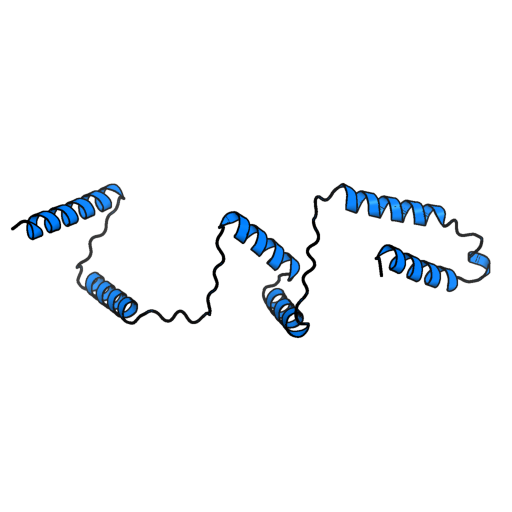1 73 ? 2.697 2.653 -14.616 1.00 95.38 73 SER A C 1
ATOM 587 O O . SER A 1 73 ? 2.430 3.064 -13.484 1.00 95.38 73 SER A O 1
ATOM 589 N N . LEU A 1 74 ? 3.528 1.623 -14.813 1.00 93.50 74 LEU A N 1
ATOM 590 C CA . LEU A 1 74 ? 4.180 0.924 -13.698 1.00 93.50 74 LEU A CA 1
ATOM 591 C C . LEU A 1 74 ? 4.999 1.889 -12.817 1.00 93.50 74 LEU A C 1
ATOM 593 O O . LEU A 1 74 ? 5.008 1.766 -11.597 1.00 93.50 74 LEU A O 1
ATOM 597 N N . SER A 1 75 ? 5.653 2.886 -13.418 1.00 93.12 75 SER A N 1
ATOM 598 C CA . SER A 1 75 ? 6.409 3.904 -12.679 1.00 93.12 75 SER A CA 1
ATOM 599 C C . SER A 1 75 ? 5.509 4.803 -11.831 1.00 93.12 75 SER A C 1
ATOM 601 O O . SER A 1 75 ? 5.871 5.132 -10.703 1.00 93.12 75 SER A O 1
ATOM 603 N N . SER A 1 76 ? 4.332 5.176 -12.341 1.00 93.50 76 SER A N 1
ATOM 604 C CA . SER A 1 76 ? 3.343 5.948 -11.579 1.00 93.50 76 SER A CA 1
ATOM 605 C C . SER A 1 76 ? 2.859 5.160 -10.366 1.00 93.50 76 SER A C 1
ATOM 607 O O . SER A 1 76 ? 2.774 5.724 -9.279 1.00 93.50 76 SER A O 1
ATOM 609 N N . LEU A 1 77 ? 2.617 3.857 -10.535 1.00 93.56 77 LEU A N 1
ATOM 610 C CA . LEU A 1 77 ? 2.180 2.977 -9.455 1.00 93.56 77 LEU A CA 1
ATOM 611 C C . LEU A 1 77 ? 3.246 2.842 -8.358 1.00 93.56 77 LEU A C 1
ATOM 613 O O . LEU A 1 77 ? 2.934 2.996 -7.182 1.00 93.56 77 LEU A O 1
ATOM 617 N N . ILE A 1 78 ? 4.514 2.646 -8.734 1.00 93.50 78 ILE A N 1
ATOM 618 C CA . ILE A 1 78 ? 5.635 2.600 -7.779 1.00 93.50 78 ILE A CA 1
ATOM 619 C C . ILE A 1 78 ? 5.740 3.924 -7.009 1.00 93.50 78 ILE A C 1
ATOM 621 O O . ILE A 1 78 ? 5.859 3.923 -5.787 1.00 93.50 78 ILE A O 1
ATOM 625 N N . ASN A 1 79 ? 5.641 5.064 -7.698 1.00 93.25 79 ASN A N 1
ATOM 626 C CA . ASN A 1 79 ? 5.689 6.376 -7.051 1.00 93.25 79 ASN A CA 1
ATOM 627 C C . ASN A 1 79 ? 4.504 6.614 -6.104 1.00 93.25 79 ASN A C 1
ATOM 629 O O . ASN A 1 79 ? 4.685 7.185 -5.029 1.00 93.25 79 ASN A O 1
ATOM 633 N N . ALA A 1 80 ? 3.299 6.190 -6.488 1.00 93.12 80 ALA A N 1
ATOM 634 C CA . ALA A 1 80 ? 2.121 6.257 -5.630 1.00 93.12 80 ALA A CA 1
ATOM 635 C C . ALA A 1 80 ? 2.298 5.384 -4.381 1.00 93.12 80 ALA A C 1
ATOM 637 O O . ALA A 1 80 ? 2.049 5.851 -3.272 1.00 93.12 80 ALA A O 1
ATOM 638 N N . TRP A 1 81 ? 2.817 4.165 -4.546 1.00 92.62 81 TRP A N 1
ATOM 639 C CA . TRP A 1 81 ? 3.095 3.263 -3.432 1.00 92.62 81 TRP A CA 1
ATOM 640 C C . TRP A 1 81 ? 4.127 3.842 -2.457 1.00 92.62 81 TRP A C 1
ATOM 642 O O . TRP A 1 81 ? 3.904 3.811 -1.253 1.00 92.62 81 TRP A O 1
ATOM 652 N N . LEU A 1 82 ? 5.202 4.468 -2.948 1.00 93.88 82 LEU A N 1
ATOM 653 C CA . LEU A 1 82 ? 6.181 5.146 -2.086 1.00 93.88 82 LEU A CA 1
ATOM 654 C C . LEU A 1 82 ? 5.550 6.285 -1.272 1.00 93.88 82 LEU A C 1
ATOM 656 O O . LEU A 1 82 ? 5.841 6.436 -0.088 1.00 93.88 82 LEU A O 1
ATOM 660 N N . ARG A 1 83 ? 4.655 7.074 -1.879 1.00 93.88 83 ARG A N 1
ATOM 661 C CA . ARG A 1 83 ? 3.919 8.133 -1.164 1.00 93.88 83 ARG A CA 1
ATOM 662 C C . ARG A 1 83 ? 2.984 7.551 -0.111 1.00 93.88 83 ARG A C 1
ATOM 664 O O . ARG A 1 83 ? 2.922 8.078 0.997 1.00 93.88 83 ARG A O 1
ATOM 671 N N . GLN A 1 84 ? 2.293 6.465 -0.445 1.00 93.75 84 GLN A N 1
ATOM 672 C CA . GLN A 1 84 ? 1.413 5.766 0.484 1.00 93.75 84 GLN A CA 1
ATOM 673 C C . GLN A 1 84 ? 2.199 5.186 1.661 1.00 93.75 84 GLN A C 1
ATOM 675 O O . GLN A 1 84 ? 1.782 5.349 2.806 1.00 93.75 84 GLN A O 1
ATOM 680 N N . LEU A 1 85 ? 3.361 4.587 1.397 1.00 93.81 85 LEU A N 1
ATOM 681 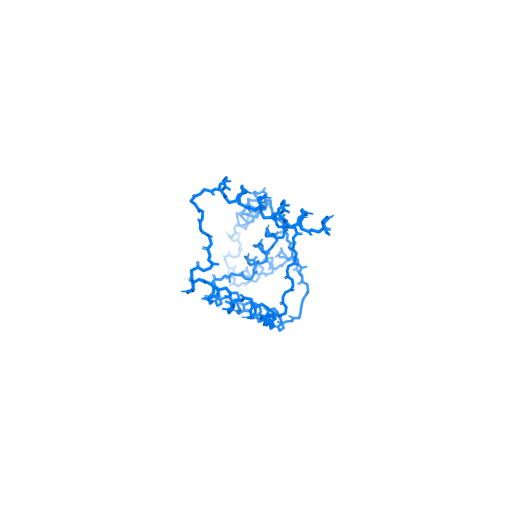C CA . LEU A 1 85 ? 4.270 4.073 2.416 1.00 93.81 85 LEU A CA 1
ATOM 682 C C . LEU A 1 85 ? 4.726 5.183 3.368 1.00 93.81 85 LEU A C 1
ATOM 684 O O . LEU A 1 85 ? 4.677 5.004 4.578 1.00 93.81 85 LEU A O 1
ATOM 688 N N . ILE A 1 86 ? 5.112 6.352 2.845 1.00 94.19 86 ILE A N 1
ATOM 689 C CA . ILE A 1 86 ? 5.509 7.504 3.673 1.00 94.19 86 ILE A CA 1
ATOM 690 C C . ILE A 1 86 ? 4.337 7.999 4.531 1.00 94.19 86 ILE A C 1
ATOM 692 O O . ILE A 1 86 ? 4.522 8.306 5.708 1.00 94.19 86 ILE A O 1
ATOM 696 N N . LYS A 1 87 ? 3.135 8.079 3.948 1.00 94.81 87 LYS A N 1
ATOM 697 C CA . LYS A 1 87 ? 1.939 8.597 4.623 1.00 94.81 87 LYS A CA 1
ATOM 698 C C . LYS A 1 87 ? 1.457 7.671 5.738 1.00 94.81 87 LYS A C 1
ATOM 700 O O . LYS A 1 87 ? 1.116 8.143 6.815 1.00 94.81 87 LYS A O 1
ATOM 705 N N . THR A 1 88 ? 1.395 6.373 5.459 1.00 94.44 88 THR A N 1
ATOM 706 C CA . THR A 1 88 ? 0.804 5.377 6.366 1.00 94.44 88 THR A CA 1
ATOM 707 C C . THR A 1 88 ? 1.824 4.747 7.301 1.00 94.44 88 THR A C 1
ATOM 709 O O . THR A 1 88 ? 1.457 4.309 8.382 1.00 94.44 88 THR A O 1
ATOM 712 N N . LYS A 1 89 ? 3.105 4.716 6.909 1.00 91.19 89 LYS A N 1
ATOM 713 C CA . LYS A 1 89 ? 4.175 3.979 7.598 1.00 91.19 89 LYS A CA 1
ATOM 714 C C . LYS A 1 89 ? 3.854 2.489 7.789 1.00 91.19 89 LYS A C 1
ATOM 716 O O . LYS A 1 89 ? 4.406 1.849 8.678 1.00 91.19 89 LYS A O 1
ATOM 721 N N . THR A 1 90 ? 2.989 1.930 6.945 1.00 83.25 90 THR A N 1
ATOM 722 C CA . THR A 1 90 ? 2.549 0.532 7.007 1.00 83.25 90 THR A CA 1
ATOM 723 C C . THR A 1 90 ? 2.790 -0.133 5.657 1.00 83.25 90 THR A C 1
ATOM 725 O O . THR A 1 90 ? 2.614 0.484 4.606 1.00 83.25 90 THR A O 1
ATOM 728 N N . VAL A 1 91 ? 3.171 -1.410 5.680 1.00 82.00 91 VAL A N 1
ATOM 729 C CA . VAL A 1 91 ? 3.149 -2.279 4.502 1.00 82.00 91 VAL A CA 1
ATOM 730 C C . VAL A 1 91 ? 2.114 -3.363 4.758 1.00 82.00 91 VAL A C 1
ATOM 732 O O . VAL A 1 91 ? 2.252 -4.130 5.706 1.00 82.00 91 VAL A O 1
ATOM 735 N N . ILE A 1 92 ? 1.070 -3.401 3.933 1.00 74.56 92 ILE A N 1
ATOM 736 C CA . ILE A 1 92 ? 0.033 -4.430 4.013 1.00 74.56 92 ILE A CA 1
ATOM 737 C C . ILE A 1 92 ? 0.426 -5.539 3.044 1.00 74.56 92 ILE A C 1
ATOM 739 O O . ILE A 1 92 ? 0.441 -5.335 1.829 1.00 74.56 92 ILE A O 1
ATOM 743 N N . PHE A 1 93 ? 0.767 -6.701 3.589 1.00 69.62 93 PHE A N 1
ATOM 744 C CA . PHE A 1 93 ? 0.885 -7.934 2.825 1.00 69.62 93 PHE A CA 1
ATOM 745 C C . PHE A 1 93 ? -0.395 -8.722 3.066 1.00 69.62 93 PHE A C 1
ATOM 747 O O . PHE A 1 93 ? -0.584 -9.259 4.150 1.00 69.62 93 PHE A O 1
ATOM 754 N N . SER A 1 94 ? -1.281 -8.754 2.075 1.00 61.84 94 SER A N 1
ATOM 755 C CA . SER A 1 94 ? -2.453 -9.625 2.102 1.00 61.84 94 SER A CA 1
ATOM 756 C C . SER A 1 94 ? -2.257 -10.689 1.026 1.00 61.84 94 SER A C 1
ATOM 758 O O . SER A 1 94 ? -2.076 -10.372 -0.153 1.00 61.84 94 SER A O 1
ATOM 760 N N . ALA A 1 95 ? -2.203 -11.952 1.443 1.00 53.00 95 ALA A N 1
ATOM 761 C CA . ALA A 1 95 ? -2.392 -13.079 0.545 1.00 53.00 95 ALA A CA 1
ATOM 762 C C . ALA A 1 95 ? -3.904 -13.173 0.341 1.00 53.00 95 ALA A C 1
ATOM 764 O O . ALA A 1 95 ? -4.586 -13.782 1.153 1.00 53.00 95 ALA A O 1
ATOM 765 N N . ALA A 1 96 ? -4.426 -12.433 -0.636 1.00 49.09 96 ALA A N 1
ATOM 766 C CA . ALA A 1 96 ? -5.859 -12.232 -0.800 1.00 49.09 96 ALA A CA 1
ATOM 767 C C . ALA A 1 96 ? -6.608 -13.563 -1.010 1.00 49.09 96 ALA A C 1
ATOM 769 O O . ALA A 1 96 ? -6.619 -14.089 -2.116 1.00 49.09 96 ALA A O 1
ATOM 770 N N . ASP A 1 97 ? -7.165 -14.059 0.095 1.00 53.66 97 ASP A N 1
ATOM 771 C CA . ASP A 1 97 ? -8.491 -14.651 0.304 1.00 53.66 97 ASP A CA 1
ATOM 772 C C . ASP A 1 97 ? -8.752 -14.527 1.819 1.00 53.66 97 ASP A C 1
ATOM 774 O O . ASP A 1 97 ? -8.593 -15.470 2.594 1.00 53.66 97 ASP A O 1
ATOM 778 N N . GLU A 1 98 ? -9.040 -13.307 2.288 1.00 60.81 98 GLU A N 1
ATOM 779 C CA . GLU A 1 98 ? -9.531 -13.110 3.658 1.00 60.81 98 GLU A CA 1
ATOM 780 C C . GLU A 1 98 ? -10.978 -13.611 3.715 1.00 60.81 98 GLU A C 1
ATOM 782 O O . GLU A 1 98 ? -11.933 -12.852 3.553 1.00 60.81 98 GLU A O 1
ATOM 787 N N . GLU A 1 99 ? -11.139 -14.922 3.891 1.00 71.31 99 GLU A N 1
ATOM 788 C CA . GLU A 1 99 ? -12.426 -15.508 4.244 1.00 71.31 99 GLU A CA 1
ATOM 789 C C . GLU A 1 99 ? -12.785 -15.075 5.677 1.00 71.31 99 GLU A C 1
ATOM 791 O O . GLU A 1 99 ? -11.978 -15.265 6.597 1.00 71.31 99 GLU A O 1
ATOM 796 N N . PRO A 1 100 ? -13.974 -14.482 5.902 1.00 75.88 100 PRO A N 1
ATOM 797 C CA . PRO A 1 100 ? -14.451 -14.182 7.244 1.00 75.88 100 PRO A CA 1
ATOM 798 C C . PRO A 1 100 ? -14.372 -15.428 8.128 1.00 75.88 100 PRO A C 1
ATOM 800 O O . PRO A 1 100 ? -14.786 -16.516 7.724 1.00 75.88 100 PRO A O 1
ATOM 803 N N . THR A 1 101 ? -13.868 -15.283 9.353 1.00 85.12 101 THR A N 1
ATOM 804 C CA . THR A 1 101 ? -13.896 -16.390 10.315 1.00 85.12 101 THR A CA 1
ATOM 805 C C . THR A 1 101 ? -15.345 -16.796 10.592 1.00 85.12 101 THR A C 1
ATOM 807 O O . THR A 1 101 ? -16.250 -15.962 10.521 1.00 85.12 101 THR A O 1
ATOM 810 N N . GLN A 1 102 ? -15.583 -18.061 10.958 1.00 89.56 102 GLN A N 1
ATOM 811 C CA . GLN A 1 102 ? -16.934 -18.504 11.341 1.00 89.56 102 GLN A CA 1
ATOM 812 C C . GLN A 1 102 ? -17.517 -17.638 12.464 1.00 89.56 102 GLN A C 1
ATOM 814 O O . GLN A 1 102 ? -18.670 -17.236 12.387 1.00 89.56 102 GLN A O 1
ATOM 819 N N . TYR A 1 103 ? -16.681 -17.226 13.424 1.00 91.38 103 TYR A N 1
ATOM 820 C CA . TYR A 1 103 ? -17.061 -16.269 14.464 1.00 91.38 103 TYR A CA 1
ATOM 821 C C . TYR A 1 103 ? -17.612 -14.954 13.895 1.00 91.38 103 TYR A C 1
ATOM 823 O O . TYR A 1 103 ? -18.643 -14.473 14.353 1.00 91.38 103 TYR A O 1
ATOM 831 N N . LEU A 1 104 ? -16.959 -14.380 12.879 1.00 89.62 104 LEU A N 1
ATOM 832 C CA . LEU A 1 104 ? -17.424 -13.140 12.260 1.00 89.62 104 LEU A CA 1
ATOM 833 C C . LEU A 1 104 ? -18.731 -13.347 11.481 1.00 89.62 104 LEU A C 1
ATOM 835 O O . LEU A 1 104 ? -19.617 -12.499 11.543 1.00 89.62 104 LEU A O 1
ATOM 839 N N . LEU A 1 105 ? -18.876 -14.471 10.773 1.00 94.00 105 LEU A N 1
ATOM 840 C CA . LEU A 1 105 ? -20.121 -14.813 10.074 1.00 94.00 105 LEU A CA 1
ATOM 841 C C . LEU A 1 105 ? -21.289 -14.999 11.045 1.00 94.00 105 LEU A C 1
ATOM 843 O O . LEU A 1 105 ? -22.404 -14.560 10.759 1.00 94.00 105 LEU A O 1
ATOM 847 N N . ASP A 1 106 ? -21.032 -15.633 12.185 1.00 95.56 106 ASP A N 1
ATOM 848 C CA . ASP A 1 106 ? -22.024 -15.859 13.228 1.00 95.56 106 ASP A CA 1
ATOM 849 C C . ASP A 1 106 ? -22.407 -14.546 13.919 1.00 95.56 106 ASP A C 1
ATOM 851 O O . ASP A 1 106 ? -23.597 -14.254 14.019 1.00 95.56 106 ASP A O 1
ATOM 855 N N . ALA A 1 107 ? -21.432 -13.698 14.263 1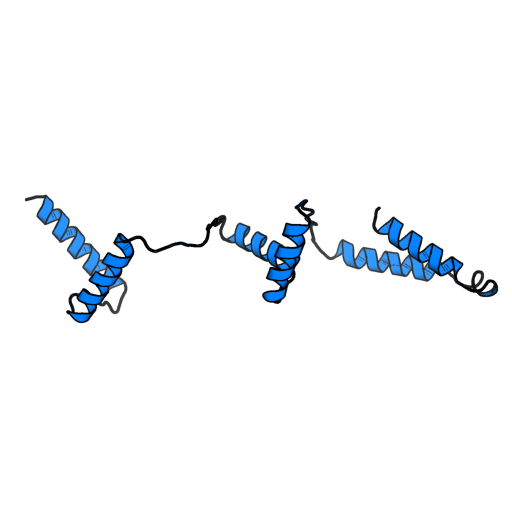.00 95.44 107 ALA A N 1
ATOM 856 C CA . ALA A 1 107 ? -21.680 -12.376 14.840 1.00 95.44 107 ALA A CA 1
ATOM 857 C C . ALA A 1 107 ? -22.503 -11.469 13.904 1.00 95.44 107 ALA A C 1
ATOM 859 O O . ALA A 1 107 ? -23.402 -10.754 14.344 1.00 95.44 107 ALA A O 1
ATOM 860 N N . LEU A 1 108 ? -22.244 -11.514 12.591 1.00 94.50 108 LEU A N 1
ATOM 861 C CA . LEU A 1 108 ? -23.043 -10.781 11.602 1.00 94.50 108 LEU A CA 1
ATOM 862 C C . LEU A 1 108 ? -24.477 -11.320 11.496 1.00 94.50 108 LEU A C 1
ATOM 864 O O . LEU A 1 108 ? -25.412 -10.544 11.286 1.00 94.50 108 LEU A O 1
ATOM 868 N N . ARG A 1 109 ? -24.663 -12.639 11.633 1.00 95.44 109 ARG A N 1
ATOM 869 C CA . ARG A 1 109 ? -25.991 -13.267 11.620 1.00 95.44 109 ARG A CA 1
ATOM 870 C C . ARG A 1 109 ? -26.797 -12.870 12.852 1.00 95.44 109 ARG A C 1
ATOM 872 O O . ARG A 1 109 ? -27.930 -12.426 12.691 1.00 95.44 109 ARG A O 1
ATOM 879 N N . GLU A 1 110 ? -26.189 -12.969 14.030 1.00 95.62 110 GLU A N 1
ATOM 880 C CA . GLU A 1 110 ? -26.768 -12.549 15.311 1.00 95.62 110 GLU A CA 1
ATOM 881 C C . GLU A 1 110 ? -27.166 -11.070 15.271 1.00 95.62 110 GLU A C 1
ATOM 883 O O . GLU A 1 110 ? -28.326 -10.736 15.498 1.00 95.62 110 GLU A O 1
ATOM 888 N N . SER A 1 111 ? -26.259 -10.196 14.822 1.00 95.06 111 SER A N 1
ATOM 889 C CA . SER A 1 111 ? -26.549 -8.769 14.646 1.00 95.06 111 SER A CA 1
ATOM 890 C C . SER A 1 111 ? -27.753 -8.528 13.722 1.00 95.06 111 SER A C 1
ATOM 892 O O . SER A 1 111 ? -28.618 -7.700 14.013 1.00 95.06 111 SER A O 1
ATOM 894 N N . GLY A 1 112 ? -27.870 -9.284 12.625 1.00 94.31 112 GLY A N 1
ATOM 895 C CA . GLY A 1 112 ? -29.019 -9.204 11.722 1.00 94.31 112 GLY A CA 1
ATOM 896 C C . GLY A 1 112 ? -30.341 -9.664 12.352 1.00 94.31 112 GLY A C 1
ATOM 897 O O . GLY A 1 112 ? -31.402 -9.132 12.014 1.00 94.31 112 GLY A O 1
ATOM 898 N N . GLU A 1 113 ? -30.301 -10.643 13.254 1.00 96.38 113 GLU A N 1
ATOM 899 C CA . GLU A 1 113 ? -31.462 -11.100 14.024 1.00 96.38 113 GLU A CA 1
ATOM 900 C C . GLU A 1 113 ? -31.863 -10.087 15.099 1.00 96.38 113 GLU A C 1
ATOM 902 O O . GLU A 1 113 ? -33.054 -9.807 15.247 1.00 96.38 113 GLU A O 1
ATOM 907 N N . ASP A 1 114 ? -30.892 -9.484 15.785 1.00 95.31 114 ASP A N 1
ATOM 908 C CA . ASP A 1 114 ? -31.117 -8.439 16.786 1.00 95.31 114 ASP A CA 1
ATOM 909 C C . ASP A 1 114 ? -31.770 -7.200 16.177 1.00 95.31 114 ASP A C 1
ATOM 911 O O . ASP A 1 114 ? -32.759 -6.700 16.718 1.00 95.31 114 ASP A O 1
ATOM 915 N N . ILE A 1 115 ? -31.298 -6.755 15.006 1.00 93.31 115 ILE A N 1
ATOM 916 C CA . ILE A 1 115 ? -31.906 -5.636 14.271 1.00 93.31 115 ILE A CA 1
ATOM 917 C C . ILE A 1 115 ? -33.372 -5.943 13.945 1.00 93.31 115 ILE A C 1
ATOM 919 O O . ILE A 1 115 ? -34.250 -5.116 14.192 1.00 93.31 115 ILE A O 1
ATOM 923 N N . LYS A 1 116 ? -33.665 -7.139 13.415 1.00 94.81 116 LYS A N 1
ATOM 924 C CA . LYS A 1 116 ? -35.039 -7.544 13.062 1.00 94.81 116 LYS A CA 1
ATOM 925 C C . LYS A 1 116 ? -35.945 -7.669 14.283 1.00 94.81 116 LYS A C 1
ATOM 927 O O . LYS A 1 116 ? -37.136 -7.392 14.185 1.00 94.81 116 LYS A O 1
ATOM 932 N N . ALA A 1 117 ? -35.391 -8.110 15.405 1.00 94.31 117 ALA A N 1
ATOM 933 C CA . ALA A 1 117 ? -36.111 -8.266 16.658 1.00 94.31 117 ALA A CA 1
ATOM 934 C C . ALA A 1 117 ? -36.226 -6.960 17.463 1.00 94.31 117 ALA A C 1
ATOM 936 O O . ALA A 1 117 ? -36.856 -6.964 18.518 1.00 94.31 117 ALA A O 1
ATOM 937 N N . GLY A 1 118 ? -35.616 -5.862 17.001 1.00 91.88 118 GLY A N 1
ATOM 938 C CA . GLY A 1 118 ? -35.585 -4.593 17.728 1.00 91.88 118 GLY A CA 1
ATOM 939 C C . GLY A 1 118 ? -34.728 -4.630 18.997 1.00 91.88 118 GLY A C 1
ATOM 940 O O . GLY A 1 118 ? -34.890 -3.775 19.860 1.00 91.88 118 GLY A O 1
ATOM 941 N N . ARG A 1 119 ? -33.810 -5.597 19.125 1.00 91.38 119 ARG A N 1
ATOM 942 C CA . ARG A 1 119 ? -32.838 -5.704 20.231 1.00 91.38 119 ARG A CA 1
ATOM 943 C C . ARG A 1 119 ? -31.601 -4.840 19.977 1.00 91.38 119 ARG A C 1
ATOM 945 O O . ARG A 1 119 ? -30.477 -5.251 20.234 1.00 91.38 119 ARG A O 1
ATOM 952 N N . VAL A 1 120 ? -31.812 -3.654 19.421 1.00 90.75 120 VAL A N 1
ATOM 953 C CA . VAL A 1 120 ? -30.750 -2.715 19.064 1.00 90.75 120 VAL A CA 1
ATOM 954 C C . VAL A 1 120 ? -31.068 -1.348 19.632 1.00 90.75 120 VAL A C 1
ATOM 956 O O . VAL A 1 120 ? -32.230 -0.951 19.707 1.00 90.75 120 VAL A O 1
ATOM 959 N N . VAL A 1 121 ? -30.022 -0.623 20.010 1.00 89.81 121 VAL A N 1
ATOM 960 C CA . VAL A 1 121 ? -30.125 0.766 20.449 1.00 89.81 121 VAL A CA 1
ATOM 961 C C . VAL A 1 121 ? -29.429 1.637 19.413 1.00 89.81 121 VAL A C 1
ATOM 963 O O . VAL A 1 121 ? -28.310 1.346 18.992 1.00 89.81 121 VAL A O 1
ATOM 966 N N . SER A 1 122 ? -30.121 2.678 18.963 1.00 88.88 122 SER A N 1
ATOM 967 C CA . SER A 1 122 ? -29.595 3.685 18.045 1.00 88.88 122 SER A CA 1
ATOM 968 C C . SER A 1 122 ? -29.486 5.018 18.768 1.00 88.88 122 SER A C 1
ATOM 970 O O . SER A 1 122 ? -30.391 5.376 19.520 1.00 88.88 122 SER A O 1
ATOM 972 N N . PHE A 1 123 ? -28.420 5.762 18.494 1.00 92.88 123 PHE A N 1
ATOM 973 C CA . PHE A 1 123 ? -28.148 7.054 19.115 1.00 92.88 123 PHE A CA 1
ATOM 974 C C . PHE A 1 123 ? -28.056 8.136 18.045 1.00 92.88 123 PHE A C 1
ATOM 976 O O . PHE A 1 123 ? -27.444 7.919 16.997 1.00 92.88 123 PHE A O 1
ATOM 983 N N . ASP A 1 124 ? -28.634 9.302 18.324 1.00 92.38 124 ASP A N 1
ATOM 984 C CA . ASP A 1 124 ? -28.574 10.459 17.426 1.00 92.38 124 ASP A CA 1
ATOM 985 C C . ASP A 1 124 ? -27.282 11.268 17.617 1.00 92.38 124 ASP A C 1
ATOM 987 O O . ASP A 1 124 ? -26.836 11.969 16.704 1.00 92.38 124 ASP A O 1
ATOM 991 N N . THR A 1 125 ? -26.654 11.160 18.795 1.00 95.12 125 THR A N 1
ATOM 992 C CA . THR A 1 125 ? -25.420 11.872 19.136 1.00 95.12 125 THR A CA 1
ATOM 993 C C . THR A 1 125 ? -24.348 10.948 19.713 1.00 95.12 125 THR A C 1
ATOM 995 O O . THR A 1 125 ? -24.611 9.858 20.230 1.00 95.12 125 THR A O 1
ATOM 998 N N . ALA A 1 126 ? -23.095 11.396 19.616 1.00 92.69 126 ALA A N 1
ATOM 999 C CA . ALA A 1 126 ? -21.965 10.685 20.203 1.00 92.69 126 ALA A CA 1
ATOM 1000 C C . ALA A 1 126 ? -22.041 10.655 21.740 1.00 92.69 126 ALA A C 1
ATOM 1002 O O . ALA A 1 126 ? -21.698 9.637 22.335 1.00 92.69 126 ALA A O 1
ATOM 1003 N N . ASP A 1 127 ? -22.528 11.730 22.368 1.00 94.00 127 ASP A N 1
ATOM 1004 C CA . ASP A 1 127 ? -22.629 11.838 23.828 1.00 94.00 127 ASP A CA 1
ATOM 1005 C C . ASP A 1 127 ? -23.636 10.828 24.402 1.00 94.00 127 ASP A C 1
ATOM 1007 O O . ASP A 1 127 ? -23.363 10.197 25.425 1.00 94.00 127 ASP A O 1
ATOM 1011 N N . ASP A 1 128 ? -24.750 10.592 23.701 1.00 92.25 128 ASP A N 1
ATOM 1012 C CA . ASP A 1 128 ? -25.732 9.569 24.086 1.00 92.25 128 ASP A CA 1
ATOM 1013 C C . ASP A 1 128 ? -25.132 8.157 23.993 1.00 92.25 128 ASP A C 1
ATOM 1015 O O . ASP A 1 128 ? -25.361 7.312 24.858 1.00 92.25 128 ASP A O 1
ATOM 1019 N N . THR A 1 129 ? -24.309 7.918 22.965 1.00 93.56 129 THR A N 1
ATOM 1020 C CA . THR A 1 129 ? -23.619 6.634 22.769 1.00 93.56 129 THR A CA 1
ATOM 1021 C C . THR A 1 129 ? -22.634 6.363 23.905 1.00 93.56 129 THR A C 1
ATOM 1023 O O . THR A 1 129 ? -22.593 5.258 24.440 1.00 93.56 129 THR A O 1
ATOM 1026 N N . ILE A 1 130 ? -21.835 7.370 24.273 1.00 95.12 130 ILE A N 1
ATOM 1027 C CA . ILE A 1 130 ? -20.841 7.260 25.349 1.00 95.12 130 ILE A CA 1
ATOM 1028 C C . ILE A 1 130 ? -21.544 7.003 26.682 1.00 95.12 130 ILE A C 1
ATOM 1030 O O . ILE A 1 130 ? -21.180 6.064 27.384 1.00 95.12 130 ILE A O 1
ATOM 1034 N N . SER A 1 131 ? -22.598 7.766 26.979 1.00 94.88 131 SER A N 1
ATOM 1035 C CA . SER A 1 131 ? -23.359 7.627 28.225 1.00 94.88 131 SER A CA 1
ATOM 1036 C C . SER A 1 131 ? -23.956 6.222 28.386 1.00 94.88 131 SER A C 1
ATOM 1038 O O . SER A 1 131 ? -23.883 5.637 29.463 1.00 94.88 131 SER A O 1
ATOM 1040 N N . TYR A 1 132 ? -24.494 5.647 27.305 1.00 93.12 132 TYR A N 1
ATOM 1041 C CA . TYR A 1 132 ? -25.021 4.280 27.305 1.00 93.12 132 TYR A CA 1
ATOM 1042 C C . TYR A 1 132 ? -23.937 3.213 27.518 1.00 93.12 132 TYR A C 1
ATOM 1044 O O . TYR A 1 132 ? -24.147 2.240 28.243 1.00 93.12 132 TYR A O 1
ATOM 1052 N N . ILE A 1 133 ? -22.769 3.381 26.891 1.00 94.19 133 ILE A N 1
ATOM 1053 C CA . ILE A 1 133 ? -21.637 2.464 27.075 1.00 94.19 133 ILE A CA 1
ATOM 1054 C C . ILE A 1 133 ? -21.160 2.496 28.531 1.00 94.19 133 ILE A C 1
ATOM 1056 O O . ILE A 1 133 ? -20.936 1.434 29.114 1.00 94.19 133 ILE A O 1
ATOM 1060 N N . ASP A 1 134 ? -21.048 3.686 29.124 1.00 95.62 134 ASP A N 1
ATOM 1061 C CA . ASP A 1 134 ? -20.639 3.851 30.520 1.00 95.62 134 ASP A CA 1
ATOM 1062 C C . ASP A 1 134 ? -21.634 3.173 31.479 1.00 95.62 134 ASP A C 1
ATOM 1064 O O . ASP A 1 134 ? -21.216 2.418 32.358 1.00 95.62 134 ASP A O 1
ATOM 1068 N N . GLU A 1 135 ? -22.944 3.332 31.252 1.00 94.75 135 GLU A N 1
ATOM 1069 C CA . GLU A 1 135 ? -23.993 2.665 32.038 1.00 94.75 135 GLU A CA 1
ATOM 1070 C C . GLU A 1 135 ? -23.865 1.129 32.002 1.00 94.75 135 GLU A C 1
ATOM 1072 O O . GLU A 1 135 ? -23.923 0.469 33.046 1.00 94.75 135 GLU A O 1
ATOM 1077 N N . ILE A 1 136 ? -23.643 0.542 30.818 1.00 93.94 136 ILE A N 1
ATOM 1078 C CA . ILE A 1 136 ? -23.461 -0.913 30.675 1.00 93.94 136 ILE A CA 1
ATOM 1079 C C . ILE A 1 136 ? -22.209 -1.382 31.412 1.00 93.94 136 ILE A C 1
ATOM 1081 O O . ILE A 1 136 ? -22.247 -2.396 32.116 1.00 93.94 136 ILE A O 1
ATOM 1085 N N . ILE A 1 137 ? -21.097 -0.658 31.258 1.00 93.44 137 ILE A N 1
ATOM 1086 C CA . ILE A 1 137 ? -19.836 -1.004 31.914 1.00 93.44 137 ILE A CA 1
ATOM 1087 C C . ILE A 1 137 ? -20.026 -0.987 33.432 1.00 93.44 137 ILE A C 1
ATOM 1089 O O . ILE A 1 137 ? -19.657 -1.952 34.101 1.00 93.44 137 ILE A O 1
ATOM 1093 N N . GLU A 1 138 ? -20.631 0.064 33.985 1.00 93.62 138 GLU A N 1
ATOM 1094 C CA . GLU A 1 138 ? -20.903 0.169 35.420 1.00 93.62 138 GLU A CA 1
ATOM 1095 C C . GLU A 1 138 ? -21.818 -0.958 35.917 1.00 93.62 138 GLU A C 1
ATOM 1097 O O . GLU A 1 138 ? -21.541 -1.573 36.953 1.00 93.62 138 GLU A O 1
ATOM 1102 N N . GLY A 1 139 ? -22.864 -1.290 35.156 1.00 89.69 139 GLY A N 1
ATOM 1103 C CA . GLY A 1 139 ? -23.753 -2.415 35.439 1.00 89.69 139 GLY A CA 1
ATOM 1104 C C . GLY A 1 139 ? -23.009 -3.751 35.535 1.00 89.69 139 GLY A C 1
ATOM 1105 O O . GLY A 1 139 ? -23.187 -4.493 36.506 1.00 89.69 139 GLY A O 1
ATOM 1106 N N . GLU A 1 140 ? -22.112 -4.039 34.588 1.00 88.25 140 GLU A N 1
ATOM 1107 C CA . GLU A 1 140 ? -21.301 -5.261 34.613 1.00 88.25 140 GLU A CA 1
ATOM 1108 C C . GLU A 1 140 ? -20.321 -5.313 35.791 1.00 88.25 140 GLU A C 1
ATOM 1110 O O . GLU A 1 140 ? -20.131 -6.376 36.391 1.00 88.25 140 GLU A O 1
ATOM 1115 N N . GLN A 1 141 ? -19.679 -4.190 36.131 1.00 87.38 141 GLN A N 1
ATOM 1116 C CA . GLN A 1 141 ? -18.743 -4.144 37.260 1.00 87.38 141 GLN A CA 1
ATOM 1117 C C . GLN A 1 141 ? -19.462 -4.389 38.589 1.00 87.38 141 GLN A C 1
ATOM 1119 O O . GLN A 1 141 ? -18.951 -5.101 39.456 1.00 87.38 141 GLN A O 1
ATOM 1124 N N . ASN A 1 142 ? -20.670 -3.848 38.737 1.00 83.75 142 ASN A N 1
ATOM 1125 C CA . ASN A 1 142 ? -21.493 -4.051 39.923 1.00 83.75 142 ASN A CA 1
ATOM 1126 C C . ASN A 1 142 ? -22.017 -5.494 40.023 1.00 83.75 142 ASN A C 1
ATOM 1128 O O . ASN A 1 142 ? -22.063 -6.047 41.121 1.00 83.75 142 ASN A O 1
ATOM 1132 N N . ALA A 1 143 ? -22.338 -6.133 38.894 1.00 80.69 143 ALA A N 1
ATOM 1133 C CA . ALA A 1 143 ? -22.750 -7.537 38.852 1.00 80.69 143 ALA A CA 1
ATOM 1134 C C . ALA A 1 143 ? -21.612 -8.515 39.198 1.00 80.69 143 ALA A C 1
ATOM 1136 O O . ALA A 1 143 ? -21.871 -9.550 39.797 1.00 80.69 143 ALA A O 1
ATOM 1137 N N . LYS A 1 144 ? -20.354 -8.185 38.867 1.00 78.06 144 LYS A N 1
ATOM 1138 C CA . LYS A 1 144 ? -19.167 -9.005 39.201 1.00 78.06 144 LYS A CA 1
ATOM 1139 C C . LYS A 1 144 ? -18.710 -8.871 40.659 1.00 78.06 144 LYS A C 1
ATOM 1141 O O . LYS A 1 144 ? -17.857 -9.639 41.099 1.00 78.06 144 LYS A O 1
ATOM 1146 N N . LYS A 1 145 ? -19.213 -7.868 41.386 1.00 71.75 145 LYS A N 1
ATOM 1147 C CA . LYS A 1 145 ? -18.835 -7.565 42.776 1.00 71.75 145 LYS A CA 1
ATOM 1148 C C . LYS A 1 145 ? -19.737 -8.249 43.817 1.00 71.75 145 LYS A C 1
ATOM 1150 O O . LYS A 1 145 ? -19.360 -8.281 44.989 1.00 71.75 145 LYS A O 1
ATOM 1155 N N . ASN A 1 146 ? -20.885 -8.780 43.394 1.00 53.09 146 ASN A N 1
ATOM 1156 C CA . ASN A 1 146 ? -21.816 -9.575 44.205 1.00 53.09 146 ASN A CA 1
ATOM 1157 C C . ASN A 1 146 ? -21.674 -11.068 43.893 1.00 53.09 146 ASN A C 1
ATOM 1159 O O . ASN A 1 146 ? -22.005 -11.870 44.793 1.00 53.09 146 ASN A O 1
#

Radius of gyration: 33.14 Å; chains: 1; bounding box: 68×44×95 Å

Foldseek 3Di:
DDPVVVVVVVVVVVLVPDDDVVNVVDPCVVVVVVVVVVVCVVPVPDPDDDDDDDDDPVVVVVLQVVQVVVVHGSVVVVVVVVVVCVVVVDDDDDPPDPDPDPVRVVVVVVVVVCVVVVVDDDDPDPVVVVVVVVVVVVVVVVVVVD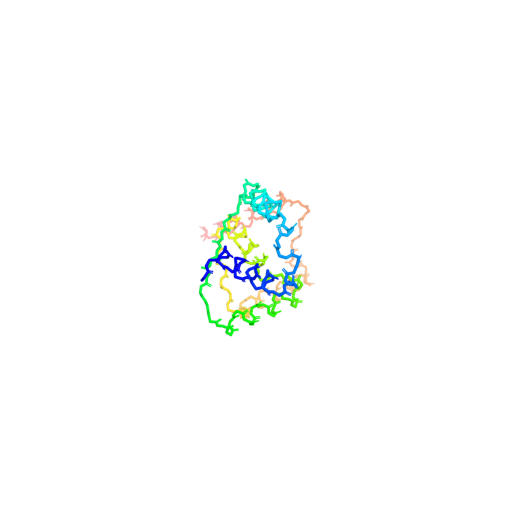

Secondary structure (DSSP, 8-state):
--HHHHHHHHHHHHHHTS-GGGTTS---HHHHHHHHHHHHHHHHS-----------HHHHHHHHHHHHHTT--HHHHHHHHHHHHHHH-------S--PPPHHHHHHHHHHHHHHHHT-----SSHHHHHHHHHHHHHHHHHHTT-